Protein AF-A0A2M7R9I2-F1 (afdb_monomer_lite)

Radius of gyration: 13.75 Å; chains: 1; bounding box: 34×28×35 Å

Foldseek 3Di:
DLLVLVLQLQVVLCVVPVFGQADPPQFDFAQPCAFQFQANNGGGNPDRPPTSGNGRDADPDPPFGWGWHDHPRNKIWTWGWDDDDDDPDDIWIWIQMNVGIDRDPDD

InterPro domains:
  IPR013545 Type II secretion system protein GspG, C-terminal [PF08334] (2-72)
  IPR045584 Pilin-like [SSF54523] (2-78)

Structure (mmCIF, N/CA/C/O backbone):
data_AF-A0A2M7R9I2-F1
#
_entry.id   AF-A0A2M7R9I2-F1
#
loop_
_atom_site.group_PDB
_atom_site.id
_atom_site.type_symbol
_atom_site.label_atom_id
_atom_site.label_alt_id
_atom_site.label_comp_id
_atom_site.label_asym_id
_atom_site.label_entity_id
_atom_site.label_seq_id
_atom_site.pdbx_PDB_ins_code
_atom_site.Cartn_x
_atom_site.Cartn_y
_atom_site.Cartn_z
_atom_site.occupancy
_atom_site.B_iso_or_equiv
_atom_site.auth_seq_id
_atom_site.auth_comp_id
_atom_site.auth_asym_id
_atom_site.auth_atom_id
_atom_site.pdbx_PDB_model_num
ATOM 1 N N . SER A 1 1 ? 0.723 -3.694 15.629 1.00 79.25 1 SER A N 1
ATOM 2 C CA . SER A 1 1 ? -0.531 -3.719 14.862 1.00 79.25 1 SER A CA 1
ATOM 3 C C . SER A 1 1 ? -0.217 -4.140 13.444 1.00 79.25 1 SER A C 1
ATOM 5 O O . SER A 1 1 ? 0.917 -3.950 13.008 1.00 79.25 1 SER A O 1
ATOM 7 N N . ASP A 1 2 ? -1.209 -4.678 12.747 1.00 87.12 2 ASP A N 1
ATOM 8 C CA . ASP A 1 2 ? -1.103 -5.168 11.369 1.00 87.12 2 ASP A CA 1
ATOM 9 C C . ASP A 1 2 ? -0.575 -4.098 10.410 1.00 87.12 2 ASP A C 1
ATOM 11 O O . ASP A 1 2 ? 0.409 -4.320 9.711 1.00 87.12 2 ASP A O 1
ATOM 15 N N . MET A 1 3 ? -1.128 -2.882 10.481 1.00 89.56 3 MET A N 1
ATOM 16 C CA . MET A 1 3 ? -0.685 -1.760 9.646 1.00 89.56 3 MET A CA 1
ATOM 17 C C . MET A 1 3 ? 0.799 -1.427 9.839 1.00 89.56 3 MET A C 1
ATOM 19 O O . MET A 1 3 ? 1.500 -1.233 8.855 1.00 89.56 3 MET A O 1
ATOM 23 N N . LYS A 1 4 ? 1.314 -1.441 11.081 1.00 90.81 4 LYS A N 1
ATOM 24 C CA . LYS A 1 4 ? 2.746 -1.197 11.340 1.00 90.81 4 LYS A CA 1
ATOM 25 C C . LYS A 1 4 ? 3.635 -2.272 10.715 1.00 90.81 4 LYS A C 1
ATOM 27 O O . LYS A 1 4 ? 4.708 -1.947 10.227 1.00 90.81 4 LYS A O 1
ATOM 32 N N . GLN A 1 5 ? 3.203 -3.534 10.724 1.00 93.94 5 GLN A N 1
ATOM 33 C CA . GLN A 1 5 ? 3.970 -4.617 10.102 1.00 93.94 5 GLN A CA 1
ATOM 34 C C . GLN A 1 5 ? 4.006 -4.464 8.576 1.00 93.94 5 GLN A C 1
ATOM 36 O O . GLN A 1 5 ? 5.070 -4.619 7.980 1.00 93.94 5 GLN A O 1
ATOM 41 N N . VAL A 1 6 ? 2.879 -4.086 7.958 1.00 95.69 6 VAL A N 1
ATOM 42 C CA . VAL A 1 6 ? 2.828 -3.784 6.518 1.00 95.69 6 VAL A CA 1
ATOM 43 C C . VAL A 1 6 ? 3.709 -2.577 6.179 1.00 95.69 6 VAL A C 1
ATOM 45 O O . VAL A 1 6 ? 4.460 -2.650 5.212 1.00 95.69 6 VAL A O 1
ATOM 48 N N . GLN A 1 7 ? 3.696 -1.508 6.989 1.00 96.56 7 GLN A N 1
ATOM 49 C CA . GLN A 1 7 ? 4.603 -0.364 6.804 1.00 96.56 7 GLN A CA 1
ATOM 50 C C . GLN A 1 7 ? 6.068 -0.802 6.833 1.00 96.56 7 GLN A C 1
ATOM 52 O O . GLN A 1 7 ? 6.807 -0.501 5.907 1.00 96.56 7 GLN A O 1
ATOM 57 N N . THR A 1 8 ? 6.492 -1.566 7.847 1.00 97.31 8 THR A N 1
ATOM 58 C CA . THR A 1 8 ? 7.880 -2.048 7.923 1.00 97.31 8 THR A CA 1
ATOM 59 C C . THR A 1 8 ? 8.278 -2.842 6.680 1.00 97.31 8 THR A C 1
ATOM 61 O O . THR A 1 8 ? 9.362 -2.629 6.148 1.00 97.31 8 THR A O 1
ATOM 64 N N . ALA A 1 9 ? 7.407 -3.720 6.179 1.00 97.81 9 ALA A N 1
ATOM 65 C CA . ALA A 1 9 ? 7.690 -4.479 4.966 1.00 97.81 9 ALA A CA 1
ATOM 66 C C . ALA A 1 9 ? 7.761 -3.597 3.706 1.00 97.81 9 ALA A C 1
ATOM 68 O O . ALA A 1 9 ? 8.604 -3.835 2.843 1.00 97.81 9 ALA A O 1
ATOM 69 N N . LEU A 1 10 ? 6.915 -2.567 3.613 1.00 98.44 10 LEU A N 1
ATOM 70 C CA . LEU A 1 10 ? 6.965 -1.573 2.539 1.00 98.44 10 LEU A CA 1
ATOM 71 C C . LEU A 1 10 ? 8.261 -0.753 2.579 1.00 98.44 10 LEU A C 1
ATOM 73 O O . LEU A 1 10 ? 8.832 -0.503 1.522 1.00 98.44 10 LEU A O 1
ATOM 77 N N . GLU A 1 11 ? 8.762 -0.391 3.763 1.00 98.25 11 GLU A N 1
ATOM 78 C CA . GLU A 1 11 ? 10.045 0.318 3.889 1.00 98.25 11 GLU A CA 1
ATOM 79 C C . GLU A 1 11 ? 11.242 -0.573 3.523 1.00 98.25 11 GLU A C 1
ATOM 81 O O . GLU A 1 11 ? 12.200 -0.103 2.905 1.00 98.25 11 GLU A O 1
ATOM 86 N N . LEU A 1 12 ? 11.190 -1.874 3.839 1.00 98.19 12 LEU A N 1
ATOM 87 C CA . LEU A 1 12 ? 12.196 -2.835 3.371 1.00 98.19 12 LEU A CA 1
ATOM 88 C C . LEU A 1 12 ? 12.172 -2.966 1.841 1.00 98.19 12 LEU A C 1
ATOM 90 O O . LEU A 1 12 ? 13.223 -2.885 1.211 1.00 98.19 12 LEU A O 1
ATOM 94 N N . TYR A 1 13 ? 10.984 -3.085 1.237 1.00 98.38 13 TYR A N 1
ATOM 95 C CA . TYR A 1 13 ? 10.833 -3.082 -0.221 1.00 98.38 13 TYR A CA 1
ATOM 96 C C . TYR A 1 13 ? 11.398 -1.791 -0.833 1.00 98.38 13 TYR A C 1
ATOM 98 O O . TYR A 1 13 ? 12.176 -1.847 -1.783 1.00 98.38 13 TYR A O 1
ATOM 106 N N . TYR A 1 14 ? 11.059 -0.625 -0.275 1.00 98.50 14 TYR A N 1
ATOM 107 C CA . TYR A 1 14 ? 11.554 0.662 -0.768 1.00 98.50 14 TYR A CA 1
ATOM 108 C C . TYR A 1 14 ? 13.077 0.760 -0.681 1.00 98.50 14 TYR A C 1
ATOM 110 O O . TYR A 1 14 ? 13.707 1.266 -1.605 1.00 98.50 14 TYR A O 1
ATOM 118 N N . THR A 1 15 ? 13.676 0.251 0.396 1.00 98.25 15 THR A N 1
ATOM 119 C CA . THR A 1 15 ? 15.136 0.242 0.575 1.00 98.25 15 THR A CA 1
ATOM 120 C C . THR A 1 15 ? 15.844 -0.491 -0.567 1.00 98.25 15 THR A C 1
ATOM 122 O O . THR A 1 15 ? 16.870 -0.017 -1.051 1.00 98.25 15 THR A O 1
ATOM 125 N N . ASP A 1 16 ? 15.271 -1.596 -1.046 1.00 98.19 16 ASP A N 1
ATOM 126 C CA . ASP A 1 16 ? 15.862 -2.406 -2.115 1.00 98.19 16 ASP A CA 1
ATOM 127 C C . ASP A 1 16 ? 15.503 -1.909 -3.526 1.00 98.19 16 ASP A C 1
ATOM 129 O O . ASP A 1 16 ? 16.295 -2.046 -4.460 1.00 98.19 16 ASP A O 1
ATOM 133 N N . HIS A 1 17 ? 14.312 -1.333 -3.702 1.00 97.69 17 HIS A N 1
ATOM 134 C CA . HIS A 1 17 ? 13.761 -0.984 -5.017 1.00 97.69 17 HIS A CA 1
ATOM 135 C C . HIS A 1 17 ? 13.759 0.519 -5.322 1.00 97.69 17 HIS A C 1
ATOM 137 O O . HIS A 1 17 ? 13.430 0.916 -6.443 1.00 97.69 17 HIS A O 1
ATOM 143 N N . ASN A 1 18 ? 14.071 1.362 -4.334 1.00 97.88 18 ASN A N 1
ATOM 144 C CA . ASN A 1 18 ? 13.963 2.822 -4.387 1.00 97.88 18 ASN A CA 1
ATOM 145 C C . ASN A 1 18 ? 12.584 3.307 -4.895 1.00 97.88 18 ASN A C 1
ATOM 147 O O . ASN A 1 18 ? 12.471 4.326 -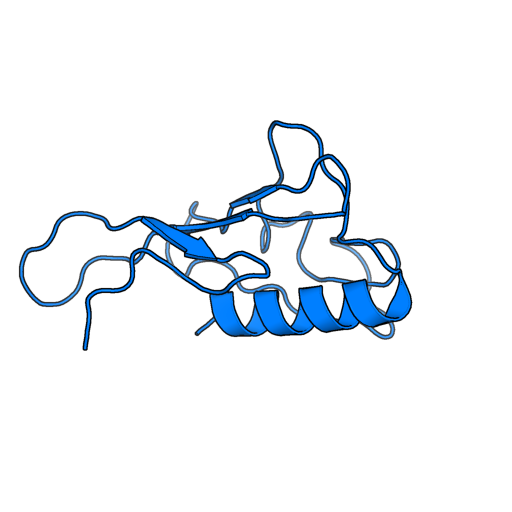5.580 1.00 97.88 18 ASN A O 1
ATOM 151 N N . SER A 1 19 ? 11.547 2.510 -4.622 1.00 98.38 19 SER A N 1
ATOM 152 C CA . SER A 1 19 ? 10.141 2.742 -4.953 1.00 98.38 19 SER A CA 1
ATOM 153 C C . SER A 1 19 ? 9.260 1.801 -4.133 1.00 98.38 19 SER A C 1
ATOM 155 O O . SER A 1 19 ? 9.707 0.729 -3.739 1.00 98.38 19 SER A O 1
ATOM 157 N N . TYR A 1 20 ? 8.008 2.177 -3.887 1.00 98.62 20 TYR A N 1
ATOM 158 C CA . TYR A 1 20 ? 6.974 1.292 -3.351 1.00 98.62 20 TYR A CA 1
ATOM 159 C C . TYR A 1 20 ? 6.277 0.505 -4.481 1.00 98.62 20 TYR A C 1
ATOM 161 O O . TYR A 1 20 ? 6.286 0.961 -5.631 1.00 98.62 20 TYR A O 1
ATOM 169 N N . PRO A 1 21 ? 5.638 -0.649 -4.192 1.00 98.19 21 PRO A N 1
ATOM 170 C CA . PRO A 1 21 ? 4.863 -1.393 -5.184 1.00 98.19 21 PRO A CA 1
ATOM 171 C C . PRO A 1 21 ? 3.792 -0.510 -5.828 1.00 98.19 21 PRO A C 1
ATOM 173 O O . PRO A 1 21 ? 2.972 0.081 -5.136 1.00 98.19 21 PRO A O 1
ATOM 176 N N . THR A 1 22 ? 3.775 -0.408 -7.153 1.00 98.19 22 THR A N 1
ATOM 177 C CA . THR A 1 22 ? 2.828 0.491 -7.819 1.00 98.19 22 THR A CA 1
ATOM 178 C C . THR A 1 22 ? 1.459 -0.154 -8.030 1.00 98.19 22 THR A C 1
ATOM 180 O O . THR A 1 22 ? 1.324 -1.363 -8.210 1.00 98.19 22 THR A O 1
ATOM 183 N N . THR A 1 23 ? 0.421 0.675 -8.020 1.00 97.69 23 THR A N 1
ATOM 184 C CA . THR A 1 23 ? -0.975 0.323 -8.285 1.00 97.69 23 THR A CA 1
ATOM 185 C C . THR A 1 23 ? -1.592 1.329 -9.252 1.00 97.69 23 THR A C 1
ATOM 187 O O . THR A 1 23 ? -1.052 2.408 -9.500 1.00 97.69 23 THR A O 1
ATOM 190 N N . THR A 1 24 ? -2.794 1.033 -9.746 1.00 96.62 24 THR A N 1
ATOM 191 C CA . THR A 1 24 ? -3.648 2.065 -10.352 1.00 96.62 24 THR A CA 1
ATOM 192 C C . THR A 1 24 ? -4.168 3.033 -9.281 1.00 96.62 24 THR A C 1
ATOM 194 O O . THR A 1 24 ? -4.010 2.796 -8.078 1.00 96.62 24 THR A O 1
ATOM 197 N N . SER A 1 25 ? -4.829 4.118 -9.698 1.00 93.19 25 SER A N 1
ATOM 198 C CA . SER A 1 25 ? -5.460 5.078 -8.777 1.00 93.19 25 SER A CA 1
ATOM 199 C C . SER A 1 25 ? -6.575 4.469 -7.921 1.00 93.19 25 SER A C 1
ATOM 201 O O . SER A 1 25 ? -6.910 5.022 -6.879 1.00 93.19 25 SER A O 1
ATOM 203 N N . SER A 1 26 ? -7.138 3.332 -8.336 1.00 94.69 26 SER A N 1
ATOM 204 C CA . SER A 1 26 ? -8.137 2.590 -7.562 1.00 94.69 26 SER A CA 1
ATOM 205 C C . SER A 1 26 ? -7.535 1.776 -6.413 1.00 94.69 26 SER A C 1
ATOM 207 O O . SER A 1 26 ? -8.290 1.297 -5.568 1.00 94.69 26 SER A O 1
ATOM 209 N N . GLY A 1 27 ? -6.208 1.607 -6.377 1.00 96.50 27 GLY A N 1
ATOM 210 C CA . GLY A 1 27 ? -5.510 0.799 -5.379 1.00 96.50 27 GLY A CA 1
ATOM 211 C C . GLY A 1 27 ? -5.881 -0.687 -5.417 1.00 96.50 27 GLY A C 1
ATOM 212 O O . GLY A 1 27 ? -6.617 -1.153 -6.289 1.00 96.50 27 GLY A O 1
ATOM 213 N N . ILE A 1 28 ? -5.399 -1.431 -4.427 1.00 96.38 28 ILE A N 1
ATOM 214 C CA . ILE A 1 28 ? -5.665 -2.862 -4.234 1.00 96.38 28 ILE A CA 1
ATOM 215 C C . ILE A 1 28 ? -6.069 -3.147 -2.790 1.00 96.38 28 ILE A C 1
ATOM 217 O O . ILE A 1 28 ? -5.708 -2.407 -1.873 1.00 96.38 28 ILE A O 1
ATOM 221 N N . ASP A 1 29 ? -6.819 -4.225 -2.607 1.00 95.38 29 ASP A N 1
ATOM 222 C CA . ASP A 1 29 ? -7.137 -4.759 -1.288 1.00 95.38 29 ASP A CA 1
ATOM 223 C C . ASP A 1 29 ? -6.040 -5.758 -0.925 1.00 95.38 29 ASP A C 1
ATOM 225 O O . ASP A 1 29 ? -5.814 -6.721 -1.655 1.00 95.38 29 ASP A O 1
ATOM 229 N N . VAL A 1 30 ? -5.322 -5.510 0.169 1.00 94.44 30 VAL A N 1
ATOM 230 C CA . VAL A 1 30 ? -4.202 -6.359 0.593 1.00 94.44 30 VAL A CA 1
ATOM 231 C C . VAL A 1 30 ? -4.621 -7.275 1.741 1.00 94.44 30 VAL A C 1
ATOM 233 O O . VAL A 1 30 ? -5.506 -6.940 2.533 1.00 94.44 30 VAL A O 1
ATOM 236 N N . GLY A 1 31 ? -4.027 -8.469 1.797 1.00 91.62 31 GLY A N 1
ATOM 237 C CA . GLY A 1 31 ? -4.520 -9.561 2.644 1.00 91.62 31 GLY A CA 1
ATOM 238 C C . GLY A 1 31 ? -5.759 -10.263 2.065 1.00 91.62 31 GLY A C 1
ATOM 239 O O . GLY A 1 31 ? -6.363 -11.109 2.731 1.00 91.62 31 GLY A O 1
ATOM 240 N N . ASP A 1 32 ? -6.156 -9.920 0.834 1.00 92.25 32 ASP A N 1
ATOM 241 C CA . ASP A 1 32 ? -7.131 -10.675 0.050 1.00 92.25 32 ASP A CA 1
ATOM 242 C C . ASP A 1 32 ? -6.498 -11.942 -0.553 1.00 92.25 32 ASP A C 1
ATOM 244 O O . ASP A 1 32 ? -5.326 -12.244 -0.338 1.00 92.25 32 ASP A O 1
ATOM 248 N N . ALA A 1 33 ? -7.286 -12.710 -1.307 1.00 91.44 33 ALA A N 1
ATOM 249 C CA . ALA A 1 33 ? -6.800 -13.941 -1.926 1.00 91.44 33 ALA A CA 1
ATOM 250 C C . ALA A 1 33 ? -5.729 -13.705 -3.009 1.00 91.44 33 ALA A C 1
ATOM 252 O O . ALA A 1 33 ? -5.042 -14.655 -3.373 1.00 91.44 33 ALA A O 1
ATOM 253 N N . ASN A 1 34 ? -5.589 -12.476 -3.521 1.00 93.25 34 ASN A N 1
ATOM 254 C CA . ASN A 1 34 ? -4.681 -12.114 -4.611 1.00 93.25 34 ASN A CA 1
ATOM 255 C C . ASN A 1 34 ? -3.385 -11.439 -4.116 1.00 93.25 34 ASN A C 1
ATOM 257 O O . ASN A 1 34 ? -2.396 -11.412 -4.848 1.00 93.25 34 ASN A O 1
ATOM 261 N N . HIS A 1 35 ? -3.367 -10.958 -2.872 1.00 95.00 35 HIS A N 1
ATOM 262 C CA . HIS A 1 35 ? -2.307 -10.141 -2.280 1.00 95.00 35 HIS A CA 1
ATOM 263 C C . HIS A 1 35 ? -1.993 -10.606 -0.849 1.00 95.00 35 HIS A C 1
ATOM 265 O O . HIS A 1 35 ? -2.006 -9.826 0.108 1.00 95.00 35 HIS A O 1
ATOM 271 N N . THR A 1 36 ? -1.730 -11.903 -0.693 1.00 94.38 36 THR A N 1
ATOM 272 C CA . THR A 1 36 ? -1.456 -12.549 0.597 1.00 94.38 36 THR A CA 1
ATOM 273 C C . THR A 1 36 ? -0.037 -12.31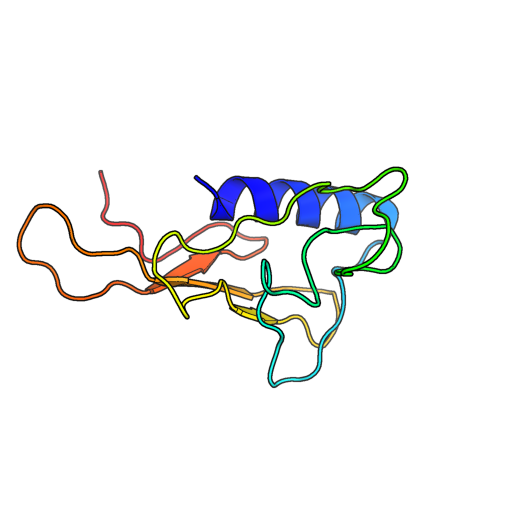8 1.108 1.00 94.38 36 THR A C 1
ATOM 275 O O . THR A 1 36 ? 0.243 -12.650 2.255 1.00 94.38 36 THR A O 1
ATOM 278 N N . CYS A 1 37 ? 0.881 -11.802 0.290 1.00 95.50 37 CYS A N 1
ATOM 279 C CA . CYS A 1 37 ? 2.263 -11.518 0.680 1.00 95.50 37 CYS A CA 1
ATOM 280 C C . CYS A 1 37 ? 2.874 -10.361 -0.116 1.00 95.50 37 CYS A C 1
ATOM 282 O O . CYS A 1 37 ? 2.349 -9.973 -1.159 1.00 95.50 37 CYS A O 1
ATOM 284 N N . LEU A 1 38 ? 4.001 -9.835 0.370 1.00 97.19 38 LEU A N 1
ATOM 285 C CA . LEU A 1 38 ? 4.824 -8.830 -0.306 1.00 97.19 38 LEU A CA 1
ATOM 286 C C . LEU A 1 38 ? 6.187 -9.430 -0.664 1.00 97.19 38 LEU A C 1
ATOM 288 O O . LEU A 1 38 ? 6.916 -9.906 0.208 1.00 97.19 38 LEU A O 1
ATOM 292 N N . THR A 1 39 ? 6.535 -9.381 -1.945 1.00 95.94 39 THR A N 1
ATOM 293 C CA . THR A 1 39 ? 7.784 -9.913 -2.518 1.00 95.94 39 THR A CA 1
ATOM 294 C C . THR A 1 39 ? 8.498 -8.832 -3.331 1.00 95.94 39 THR A C 1
ATOM 296 O O . THR A 1 39 ? 8.005 -7.711 -3.427 1.00 95.94 39 THR A O 1
ATOM 299 N N . THR A 1 40 ? 9.613 -9.170 -3.980 1.00 94.44 40 THR A N 1
ATOM 300 C CA . THR A 1 40 ? 10.299 -8.291 -4.948 1.00 94.44 40 THR A CA 1
ATOM 301 C C . THR A 1 40 ? 9.448 -7.930 -6.169 1.00 94.44 40 THR A C 1
ATOM 303 O O . THR A 1 40 ? 9.728 -6.939 -6.835 1.00 94.44 40 THR A O 1
ATOM 306 N N . ALA A 1 41 ? 8.385 -8.688 -6.459 1.00 93.44 41 ALA A N 1
ATOM 307 C CA . ALA A 1 41 ? 7.410 -8.362 -7.503 1.00 93.44 41 ALA A CA 1
ATOM 308 C C . ALA A 1 41 ? 6.245 -7.484 -6.997 1.00 93.44 41 ALA A C 1
ATOM 310 O O . ALA A 1 41 ? 5.299 -7.231 -7.740 1.00 93.44 41 ALA A O 1
ATOM 311 N N . GLY A 1 42 ? 6.281 -7.047 -5.736 1.00 95.75 42 GLY A N 1
ATOM 312 C CA . GLY A 1 42 ? 5.167 -6.378 -5.069 1.00 95.75 42 GLY A CA 1
ATOM 313 C C . GLY A 1 42 ? 4.216 -7.364 -4.385 1.00 95.75 42 GLY A C 1
ATOM 314 O O . GLY A 1 42 ? 4.611 -8.472 -3.998 1.00 95.75 42 GLY A O 1
ATOM 315 N N . PHE A 1 43 ? 2.971 -6.927 -4.176 1.00 96.69 43 PHE A N 1
ATOM 316 C CA . PHE A 1 43 ? 1.928 -7.739 -3.549 1.00 96.69 43 PHE A CA 1
ATOM 317 C C . PHE A 1 43 ? 1.493 -8.891 -4.468 1.00 96.69 43 PHE A C 1
ATOM 319 O O . PHE A 1 43 ? 1.220 -8.669 -5.645 1.00 96.69 43 PHE A O 1
ATOM 326 N N . ASN A 1 44 ? 1.429 -10.117 -3.941 1.00 93.31 44 ASN A N 1
ATOM 327 C CA . ASN A 1 44 ? 1.142 -11.329 -4.720 1.00 93.31 44 ASN A CA 1
ATOM 328 C C . ASN A 1 44 ? 0.418 -12.399 -3.869 1.00 93.31 44 ASN A C 1
ATOM 330 O O . ASN A 1 44 ? 0.368 -12.296 -2.643 1.00 93.31 44 ASN A O 1
ATOM 334 N N . SER A 1 45 ? -0.136 -13.428 -4.516 1.00 86.00 45 SER A N 1
ATOM 335 C CA . SER A 1 45 ? -0.957 -14.505 -3.929 1.00 86.00 45 SER A CA 1
ATOM 336 C C . SER A 1 45 ? -0.329 -15.889 -3.944 1.00 86.00 45 SER A C 1
ATOM 338 O O . SER A 1 45 ? -0.849 -16.813 -3.323 1.00 86.00 45 SER A O 1
ATOM 340 N N . SER A 1 46 ? 0.758 -16.074 -4.687 1.00 67.38 46 SER A N 1
ATOM 341 C CA . SER A 1 46 ? 1.223 -17.413 -5.041 1.00 67.38 46 SER A CA 1
ATOM 342 C C . SER A 1 46 ? 2.701 -17.543 -4.769 1.00 67.38 46 SER A C 1
ATOM 344 O O . SER A 1 46 ? 3.486 -16.893 -5.449 1.00 67.38 46 SER A O 1
ATOM 346 N N . THR A 1 47 ? 3.051 -18.412 -3.810 1.00 65.94 47 THR A N 1
ATOM 347 C CA . THR A 1 47 ? 4.419 -18.724 -3.366 1.00 65.94 47 THR A CA 1
ATOM 348 C C . THR A 1 47 ? 5.208 -17.464 -3.044 1.00 65.94 47 THR A C 1
ATOM 350 O O . THR A 1 47 ? 5.607 -16.722 -3.927 1.00 65.94 47 THR A O 1
ATOM 353 N N . CYS A 1 48 ? 5.451 -17.207 -1.769 1.00 82.38 48 CYS A N 1
ATOM 354 C CA . CYS A 1 48 ? 6.163 -16.013 -1.336 1.00 82.38 48 CYS A CA 1
ATOM 355 C C . CYS A 1 48 ? 7.612 -16.404 -1.009 1.00 82.38 48 CYS A C 1
ATOM 357 O O . CYS A 1 48 ? 7.935 -16.498 0.175 1.00 82.38 48 CYS A O 1
ATOM 359 N N . PRO A 1 49 ? 8.477 -16.756 -1.989 1.00 83.44 49 PRO A N 1
ATOM 360 C CA . PRO A 1 49 ? 9.865 -17.061 -1.698 1.00 83.44 49 PRO A CA 1
ATOM 361 C C . PRO A 1 49 ? 10.567 -15.768 -1.295 1.00 83.44 49 PRO A C 1
ATOM 363 O O . PRO A 1 49 ? 10.409 -14.742 -1.954 1.00 83.44 49 PRO A O 1
ATOM 366 N N . SER A 1 50 ? 11.332 -15.829 -0.207 1.00 89.19 50 SER A N 1
ATOM 367 C CA . SER A 1 50 ? 12.100 -14.695 0.324 1.00 89.19 50 SER A CA 1
ATOM 368 C C . SER A 1 50 ? 11.298 -13.379 0.386 1.00 89.19 50 SER A C 1
ATOM 370 O O . SER A 1 50 ? 11.707 -12.383 -0.211 1.00 89.19 50 SER A O 1
ATOM 372 N N . PRO A 1 51 ? 10.126 -13.360 1.045 1.00 95.25 51 PRO A N 1
ATOM 373 C CA . PRO A 1 51 ? 9.234 -12.214 0.996 1.00 95.25 51 PRO A CA 1
ATOM 374 C C . PRO A 1 51 ? 9.677 -11.126 1.982 1.00 95.25 51 PRO A C 1
ATOM 376 O O . PRO A 1 51 ? 10.142 -11.431 3.080 1.00 95.25 51 PRO A O 1
ATOM 379 N N . TYR A 1 52 ? 9.419 -9.862 1.643 1.00 97.12 52 TYR A N 1
ATOM 380 C CA . TYR A 1 52 ? 9.446 -8.763 2.618 1.00 97.12 52 TYR A CA 1
ATOM 381 C C . TYR A 1 52 ? 8.350 -8.939 3.674 1.00 97.12 52 TYR A C 1
ATOM 383 O O . TYR A 1 52 ? 8.524 -8.568 4.832 1.00 97.12 52 TYR A O 1
ATOM 391 N N . MET A 1 53 ? 7.225 -9.546 3.280 1.00 95.69 53 MET A N 1
ATOM 392 C CA . MET A 1 53 ? 6.157 -9.965 4.184 1.00 95.69 53 MET A CA 1
ATOM 393 C C . MET A 1 53 ? 5.540 -11.274 3.705 1.00 95.69 53 MET A C 1
ATOM 395 O O . MET A 1 53 ? 4.838 -11.294 2.699 1.00 95.69 53 MET A O 1
ATOM 399 N N . GLY A 1 54 ? 5.791 -12.375 4.416 1.00 94.00 54 GLY A N 1
ATOM 400 C CA . GLY A 1 54 ? 5.295 -13.703 4.023 1.00 94.00 54 GLY A CA 1
ATOM 401 C C . GLY A 1 54 ? 3.793 -13.906 4.217 1.00 94.00 54 GLY A C 1
ATOM 402 O O . GLY A 1 54 ? 3.219 -14.791 3.590 1.00 94.00 54 GLY A O 1
ATOM 403 N N . LEU A 1 55 ? 3.167 -13.077 5.052 1.00 92.94 55 LEU A N 1
ATOM 404 C CA . LEU A 1 55 ? 1.726 -13.039 5.257 1.00 92.94 55 LEU A CA 1
ATOM 405 C C . LEU A 1 55 ? 1.291 -11.589 5.454 1.00 92.94 55 LEU A C 1
ATOM 407 O O . LEU A 1 55 ? 1.600 -10.987 6.480 1.00 92.94 55 LEU A O 1
ATOM 411 N N . VAL A 1 56 ? 0.578 -11.034 4.481 1.00 94.00 56 VAL A N 1
ATOM 412 C CA . VAL A 1 56 ? -0.088 -9.743 4.626 1.00 94.00 56 VAL A CA 1
ATOM 413 C C . VAL A 1 56 ? -1.327 -9.949 5.498 1.00 94.00 56 VAL A C 1
ATOM 415 O O . VAL A 1 56 ? -2.141 -10.823 5.185 1.00 94.00 56 VAL A O 1
ATOM 418 N N . PRO A 1 57 ? -1.490 -9.184 6.591 1.00 90.38 57 PRO A N 1
ATOM 419 C CA . PRO A 1 57 ? -2.608 -9.365 7.491 1.00 90.38 57 PRO A CA 1
ATOM 420 C C . PRO A 1 57 ? -3.904 -9.017 6.774 1.00 90.38 57 PRO A C 1
ATOM 422 O O . PRO A 1 57 ? -3.995 -8.030 6.042 1.00 90.38 57 PRO A O 1
ATOM 425 N N . LYS A 1 58 ? -4.919 -9.827 7.033 1.00 85.44 58 LYS A N 1
ATOM 426 C CA . LYS A 1 58 ? -6.294 -9.527 6.670 1.00 85.44 58 LYS A CA 1
ATOM 427 C C . LYS A 1 58 ? -6.963 -8.839 7.856 1.00 85.44 58 LYS A C 1
ATOM 429 O O . LYS A 1 58 ? -6.712 -9.229 8.994 1.00 85.44 58 LYS A O 1
ATOM 434 N N . ASP A 1 59 ? -7.832 -7.867 7.590 1.00 76.94 59 ASP A N 1
ATOM 435 C CA . ASP A 1 59 ? -8.697 -7.312 8.633 1.00 76.94 59 ASP A CA 1
ATOM 436 C C . ASP A 1 59 ? -9.483 -8.462 9.303 1.00 76.94 59 ASP A C 1
ATOM 438 O O . ASP A 1 59 ? -10.015 -9.333 8.601 1.00 76.94 59 ASP A O 1
ATOM 442 N N . PRO A 1 60 ? -9.551 -8.521 10.646 1.00 72.69 60 PRO A N 1
ATOM 443 C CA . PRO A 1 60 ? -10.263 -9.591 11.344 1.00 72.69 60 PRO A CA 1
ATOM 444 C C . PRO A 1 60 ? -11.760 -9.639 10.996 1.00 72.69 60 PRO A C 1
ATOM 446 O O . PRO A 1 60 ? -12.404 -10.674 11.184 1.00 72.69 60 PRO A O 1
ATOM 449 N N . THR A 1 61 ? -12.320 -8.552 10.468 1.00 79.81 61 THR A N 1
ATOM 450 C CA . THR A 1 61 ? -13.715 -8.465 10.042 1.00 79.81 61 THR A CA 1
ATOM 451 C C . THR A 1 61 ? -13.898 -9.094 8.665 1.00 79.81 61 THR A C 1
ATOM 453 O O . THR A 1 61 ? -13.287 -8.650 7.687 1.00 79.81 61 THR A O 1
ATOM 456 N N . PRO A 1 62 ? -14.782 -10.097 8.518 1.00 80.38 62 PRO A N 1
ATOM 457 C CA . PRO A 1 62 ? -15.061 -10.693 7.219 1.00 80.38 62 PRO A CA 1
ATOM 458 C C . PRO A 1 62 ? -15.475 -9.643 6.178 1.00 80.38 62 PRO A C 1
ATOM 460 O O . PRO A 1 62 ? -16.401 -8.867 6.395 1.00 80.38 62 PRO A O 1
ATOM 463 N N . GLY A 1 63 ? -14.790 -9.641 5.033 1.00 78.31 63 GLY A N 1
ATOM 464 C CA . GLY A 1 63 ? -15.071 -8.725 3.925 1.00 78.31 63 GLY A CA 1
ATOM 465 C C . GLY A 1 63 ? -14.437 -7.338 4.054 1.00 78.31 63 GLY A C 1
ATOM 466 O O . GLY A 1 63 ? -14.615 -6.528 3.147 1.00 78.31 63 GLY A O 1
ATOM 467 N N . LYS A 1 64 ? -13.683 -7.063 5.126 1.00 84.00 64 LYS A N 1
ATOM 468 C CA . LYS A 1 64 ? -12.831 -5.874 5.217 1.00 84.00 64 LYS A CA 1
ATOM 469 C C . LYS A 1 64 ? -11.390 -6.224 4.870 1.00 84.00 64 LYS A C 1
ATOM 471 O O . LYS A 1 64 ? -10.919 -7.334 5.114 1.00 84.00 64 LYS A O 1
ATOM 476 N N . TYR A 1 65 ? -10.713 -5.255 4.273 1.00 87.25 65 TYR A N 1
ATOM 477 C CA . TYR A 1 65 ? -9.323 -5.348 3.860 1.00 87.25 65 TYR A CA 1
ATOM 478 C C . TYR A 1 65 ? -8.644 -4.009 4.086 1.00 87.25 65 TYR A C 1
ATOM 480 O O . TYR A 1 65 ? -9.297 -2.960 4.096 1.00 87.25 65 TYR A O 1
ATOM 488 N N . TYR A 1 66 ? -7.322 -4.048 4.215 1.00 91.50 66 TYR A N 1
ATOM 489 C CA . TYR A 1 66 ? -6.539 -2.833 4.101 1.00 91.50 66 TYR A CA 1
ATOM 490 C C . TYR A 1 66 ? -6.474 -2.422 2.631 1.00 91.50 66 TYR A C 1
ATOM 492 O O . TYR A 1 66 ? -6.182 -3.247 1.764 1.00 91.50 66 TYR A O 1
ATOM 500 N N . LYS A 1 67 ? -6.728 -1.145 2.342 1.00 94.75 67 LYS A N 1
ATOM 501 C CA . LYS A 1 67 ? -6.628 -0.599 0.989 1.00 94.75 67 LYS A CA 1
ATOM 502 C C . LYS A 1 67 ? -5.271 0.050 0.797 1.00 94.75 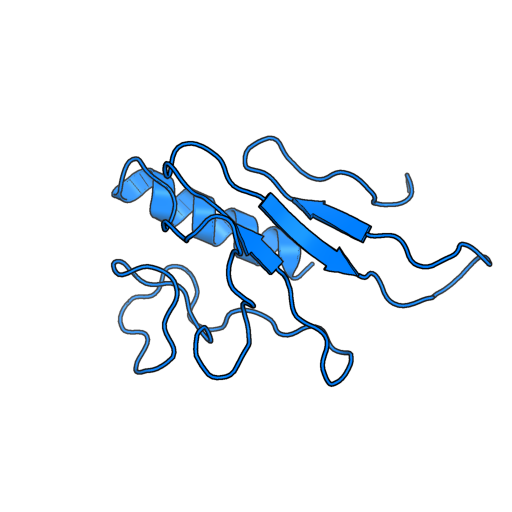67 LYS A C 1
ATOM 504 O O . LYS A 1 67 ? -4.970 1.037 1.468 1.00 94.75 67 LYS A O 1
ATOM 509 N N . TYR A 1 68 ? -4.485 -0.481 -0.130 1.00 97.44 68 TYR A N 1
ATOM 510 C CA . TYR A 1 68 ? -3.173 0.038 -0.495 1.00 97.44 68 TYR A CA 1
ATOM 511 C C . TYR A 1 68 ? -3.224 0.782 -1.833 1.00 97.44 68 TYR A C 1
ATOM 513 O O . TYR A 1 68 ? -3.810 0.286 -2.796 1.00 97.44 68 TYR A O 1
ATOM 521 N N . THR A 1 69 ? -2.593 1.955 -1.912 1.00 98.31 69 THR A N 1
ATOM 522 C CA . THR A 1 69 ? -2.434 2.713 -3.164 1.00 98.31 69 THR A CA 1
ATOM 523 C C . THR A 1 69 ? -1.054 3.357 -3.240 1.00 98.31 69 THR A C 1
ATOM 525 O O . THR A 1 69 ? -0.655 4.063 -2.313 1.00 98.31 69 THR A O 1
ATOM 528 N N . SER A 1 70 ? -0.369 3.191 -4.373 1.00 98.44 70 SER A N 1
ATOM 529 C CA . SER A 1 70 ? 0.822 3.961 -4.750 1.00 98.44 70 SER A CA 1
ATOM 530 C C . SER A 1 70 ? 0.897 4.077 -6.271 1.00 98.44 70 SER A C 1
ATOM 532 O O . SER A 1 70 ? 1.187 3.112 -6.962 1.00 98.44 70 SER A O 1
ATOM 534 N N . THR A 1 71 ? 0.612 5.247 -6.838 1.00 98.00 71 THR A N 1
ATOM 535 C CA . THR A 1 71 ? 0.546 5.396 -8.305 1.00 98.00 71 THR A CA 1
ATOM 536 C C . THR A 1 71 ? 1.910 5.612 -8.954 1.00 98.00 71 THR A C 1
ATOM 538 O O . THR A 1 71 ? 2.135 5.163 -10.073 1.00 98.00 71 THR A O 1
ATOM 541 N N . ALA A 1 72 ? 2.817 6.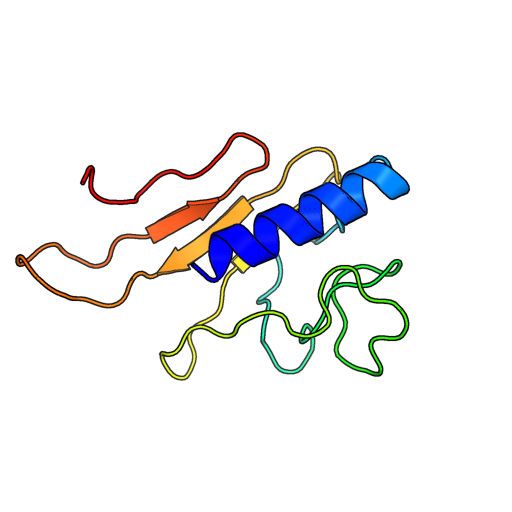298 -8.256 1.00 97.56 72 ALA A N 1
ATOM 542 C CA . ALA A 1 72 ? 4.143 6.659 -8.759 1.00 97.56 72 ALA A CA 1
ATOM 543 C C . ALA A 1 72 ? 5.293 5.948 -8.024 1.00 97.56 72 ALA A C 1
ATOM 545 O O . ALA A 1 72 ? 6.451 6.157 -8.370 1.00 97.56 72 ALA A O 1
ATOM 546 N N . GLY A 1 73 ? 5.000 5.154 -6.988 1.00 97.69 73 GLY A N 1
ATOM 547 C CA . GLY A 1 73 ? 6.016 4.465 -6.188 1.00 97.69 73 GLY A CA 1
ATOM 548 C C . GLY A 1 73 ? 6.803 5.373 -5.235 1.00 97.69 73 GLY A C 1
ATOM 549 O O . GLY A 1 73 ? 7.641 4.876 -4.496 1.00 97.69 73 GLY A O 1
ATOM 550 N N . THR A 1 74 ? 6.556 6.686 -5.211 1.00 97.81 74 THR A N 1
ATOM 551 C CA . THR A 1 74 ? 7.273 7.639 -4.339 1.00 97.81 74 THR A CA 1
ATOM 552 C C . THR A 1 74 ? 6.620 7.844 -2.973 1.00 97.81 74 THR A C 1
ATOM 554 O O . THR A 1 74 ? 7.273 8.306 -2.047 1.00 97.81 74 THR A O 1
ATOM 557 N N . ALA A 1 75 ? 5.333 7.527 -2.856 1.00 97.69 75 ALA A N 1
ATOM 558 C CA . ALA A 1 75 ? 4.547 7.609 -1.630 1.00 97.69 75 ALA A CA 1
ATOM 559 C C . ALA A 1 75 ? 3.462 6.533 -1.659 1.00 97.69 75 ALA A C 1
ATOM 561 O O . ALA A 1 75 ? 3.103 6.046 -2.742 1.00 97.69 75 ALA A O 1
ATOM 562 N N . TYR A 1 76 ? 2.907 6.183 -0.503 1.00 98.19 76 TYR A N 1
ATOM 563 C CA . TYR A 1 76 ? 1.772 5.267 -0.440 1.00 98.19 76 TYR A CA 1
ATOM 564 C C . TYR A 1 76 ? 0.722 5.701 0.572 1.00 98.19 76 TYR A C 1
ATOM 566 O O . TYR A 1 76 ? 0.973 6.444 1.516 1.00 98.19 76 TYR A O 1
ATOM 574 N N . THR A 1 77 ? -0.477 5.162 0.388 1.00 97.19 77 THR A N 1
ATOM 575 C CA . THR A 1 77 ? -1.502 5.138 1.429 1.00 97.19 77 THR A CA 1
ATOM 576 C C . THR A 1 77 ? -1.888 3.696 1.698 1.00 97.19 77 THR A C 1
ATOM 578 O O . THR A 1 77 ? -2.085 2.911 0.771 1.00 97.19 77 THR A O 1
ATOM 581 N N . LEU A 1 78 ? -1.978 3.344 2.974 1.00 95.31 78 LEU A N 1
ATOM 582 C CA . LEU A 1 78 ? -2.545 2.095 3.457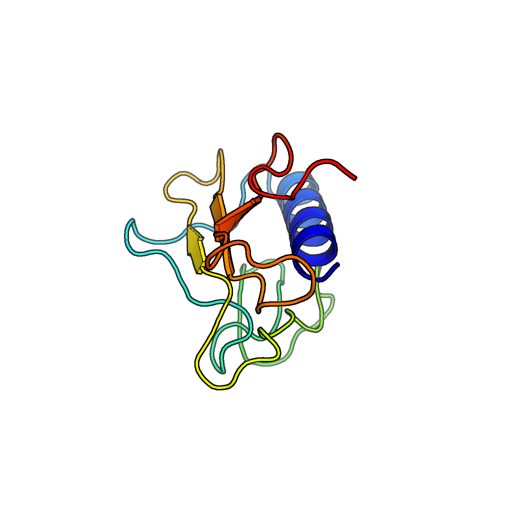 1.00 95.31 78 LEU A CA 1
ATOM 583 C C . LEU A 1 78 ? -3.648 2.460 4.444 1.00 95.31 78 LEU A C 1
ATOM 585 O O . LEU A 1 78 ? -3.368 2.983 5.521 1.00 95.31 78 LEU A O 1
ATOM 589 N N . THR A 1 79 ? -4.898 2.215 4.074 1.00 92.06 79 THR A N 1
ATOM 590 C CA . THR A 1 79 ? -6.048 2.550 4.919 1.00 92.06 79 THR A CA 1
ATOM 591 C C . THR A 1 79 ? -6.706 1.299 5.467 1.00 92.06 79 THR A C 1
ATOM 593 O O . THR A 1 79 ? -6.787 0.283 4.783 1.00 92.06 79 THR A O 1
ATOM 596 N N . GLY A 1 80 ? -7.159 1.365 6.712 1.00 86.75 80 GLY A N 1
ATOM 597 C CA . GLY A 1 80 ? -7.916 0.306 7.371 1.00 86.75 80 GLY A CA 1
ATOM 598 C C . GLY A 1 80 ? -9.014 0.893 8.240 1.00 86.75 80 GLY A C 1
ATOM 599 O O . GLY A 1 80 ? -8.950 2.060 8.629 1.00 86.75 80 GLY A O 1
ATOM 600 N N . SER A 1 81 ? -10.020 0.084 8.552 1.00 78.12 81 SER A N 1
ATOM 601 C CA . SER A 1 81 ? -11.006 0.433 9.574 1.00 78.12 81 SER A CA 1
ATOM 602 C C . SER A 1 81 ? -10.547 -0.148 10.903 1.00 78.12 81 SER A C 1
ATOM 604 O O . SER A 1 81 ? -10.195 -1.320 10.967 1.00 78.12 81 SER A O 1
ATOM 606 N N . LEU A 1 82 ? -10.557 0.640 11.976 1.00 68.31 82 LEU A N 1
ATOM 607 C CA . LEU A 1 82 ? -10.541 0.042 13.308 1.00 68.31 82 LEU A CA 1
ATOM 608 C C . LEU A 1 82 ? -11.973 -0.349 13.668 1.00 68.31 82 LEU A C 1
ATOM 610 O O . LEU A 1 82 ? -12.869 0.499 13.689 1.00 68.31 82 LEU A O 1
ATOM 614 N N . GLU A 1 83 ? -12.185 -1.640 13.924 1.00 59.59 83 GLU A N 1
ATOM 615 C CA . GLU A 1 83 ? -13.434 -2.114 14.508 1.00 59.59 83 GLU A CA 1
ATOM 616 C C . GLU A 1 83 ? -13.643 -1.499 15.894 1.00 59.59 83 GLU A C 1
ATOM 618 O O . GLU A 1 83 ? -12.710 -1.198 16.640 1.00 59.59 83 GLU A O 1
ATOM 623 N N . VAL A 1 84 ? -14.912 -1.305 16.218 1.00 59.50 84 VAL A N 1
ATOM 624 C CA . VAL A 1 84 ? -15.403 -0.622 17.412 1.00 59.50 84 VAL A CA 1
ATOM 625 C C . VAL A 1 84 ? -14.889 -1.285 18.705 1.00 59.50 84 VAL A C 1
ATOM 627 O O . VAL A 1 84 ? -15.082 -2.481 18.904 1.00 59.50 84 VAL A O 1
ATOM 630 N N . GLY A 1 85 ? -14.336 -0.493 19.636 1.00 45.56 85 GLY A N 1
ATOM 631 C CA . GLY A 1 85 ? -14.157 -0.861 21.055 1.00 45.56 85 GLY A CA 1
ATOM 632 C C . GLY A 1 85 ? -13.012 -0.089 21.731 1.00 45.56 85 GLY A C 1
ATOM 633 O O . GLY A 1 85 ? -11.896 -0.117 21.240 1.00 45.56 85 GLY A O 1
ATOM 634 N N . ALA A 1 86 ? -13.153 0.651 22.834 1.00 43.03 86 ALA A N 1
ATOM 635 C CA . ALA A 1 86 ? -14.241 0.921 23.770 1.00 43.03 86 ALA A CA 1
ATOM 636 C C . ALA A 1 86 ? -14.311 2.448 24.004 1.00 43.03 86 ALA A C 1
ATOM 638 O O . ALA A 1 86 ? -13.276 3.075 24.203 1.00 43.03 86 ALA A O 1
ATOM 639 N N . GLY A 1 87 ? -15.502 3.063 23.963 1.00 54.78 87 GLY A N 1
ATOM 640 C CA . GLY A 1 87 ? -15.642 4.509 24.230 1.00 54.78 87 GLY A CA 1
ATOM 641 C C . GLY A 1 87 ? -16.698 5.271 23.423 1.00 54.78 87 GLY A C 1
ATOM 642 O O . GLY A 1 87 ? -16.863 6.463 23.644 1.00 54.78 87 GLY A O 1
ATOM 643 N N . GLY A 1 88 ? -17.431 4.620 22.511 1.00 50.69 88 GLY A N 1
ATOM 644 C CA . GLY A 1 88 ? -18.553 5.258 21.801 1.00 50.69 88 GLY A CA 1
ATOM 645 C C . GLY A 1 88 ? -18.165 6.159 20.621 1.00 50.69 88 GLY A C 1
ATOM 646 O O . GLY A 1 88 ? -18.990 6.943 20.160 1.00 50.69 88 GLY A O 1
ATOM 647 N N . PHE A 1 89 ? -16.939 6.047 20.110 1.00 52.12 89 PHE A N 1
ATOM 648 C CA . PHE A 1 89 ? -16.525 6.737 18.888 1.00 52.12 89 PHE A CA 1
ATOM 649 C C . PHE A 1 89 ? -16.954 5.941 17.644 1.00 52.12 89 PHE A C 1
ATOM 651 O O . PHE A 1 89 ? -16.936 4.709 17.655 1.00 52.12 89 PHE A O 1
ATOM 658 N N . GLY A 1 90 ? -17.375 6.649 16.589 1.00 58.66 90 GLY A N 1
ATOM 659 C CA . GLY A 1 90 ? -17.746 6.049 15.301 1.00 58.66 90 GLY A CA 1
ATOM 660 C C . GLY A 1 90 ? -16.567 5.343 14.612 1.00 58.66 90 GLY A C 1
ATOM 661 O O . GLY A 1 90 ? -15.437 5.447 15.089 1.00 58.66 90 GLY A O 1
ATOM 662 N N . PRO A 1 91 ? -16.802 4.627 13.496 1.00 61.12 91 PRO A N 1
ATOM 663 C CA . PRO A 1 91 ? -15.733 3.958 12.758 1.00 61.12 91 PRO A CA 1
ATOM 664 C C . PRO A 1 91 ? -14.645 4.966 12.374 1.00 61.12 91 PRO A C 1
ATOM 666 O O . PRO A 1 91 ? -14.920 5.957 11.694 1.00 61.12 91 PRO A O 1
ATOM 669 N N . LEU A 1 92 ? -13.418 4.719 12.834 1.00 71.69 92 LEU A N 1
ATOM 670 C CA . LEU A 1 92 ? -12.255 5.529 12.496 1.00 71.69 92 LEU A CA 1
ATOM 671 C C . LEU A 1 92 ? -11.454 4.820 11.409 1.00 71.69 92 LEU A C 1
ATOM 673 O O . LEU A 1 92 ? -11.005 3.683 11.582 1.00 71.69 92 LEU A O 1
ATOM 677 N N . THR A 1 93 ? -11.271 5.519 10.294 1.00 79.62 93 THR A N 1
ATOM 678 C CA . THR A 1 93 ? -10.292 5.135 9.283 1.00 79.62 93 THR A CA 1
ATOM 679 C C . THR A 1 93 ? -8.909 5.500 9.796 1.00 79.62 93 THR A C 1
ATOM 681 O O . THR A 1 93 ? -8.639 6.663 10.099 1.00 79.62 93 THR A O 1
ATOM 684 N N . VAL A 1 94 ? -8.027 4.510 9.868 1.00 86.25 94 VAL A N 1
ATOM 685 C CA . VAL A 1 94 ? -6.598 4.731 10.091 1.00 86.25 94 VAL A CA 1
ATOM 686 C C . VAL A 1 94 ? -5.917 4.769 8.738 1.00 86.25 94 VAL A C 1
ATOM 688 O O . VAL A 1 94 ? -6.175 3.916 7.888 1.00 86.25 94 VAL A O 1
ATOM 691 N N . THR A 1 95 ? -5.025 5.736 8.561 1.00 91.12 95 THR A N 1
ATOM 692 C CA . THR A 1 95 ? -4.213 5.884 7.353 1.00 91.12 95 THR A CA 1
ATOM 693 C C . THR A 1 95 ? -2.747 5.803 7.736 1.00 91.12 95 THR A C 1
ATOM 695 O O . THR A 1 95 ? -2.251 6.645 8.486 1.00 91.12 95 THR A O 1
ATOM 698 N N . ALA A 1 96 ? -2.055 4.801 7.206 1.00 93.38 96 ALA A N 1
ATOM 699 C CA . ALA A 1 96 ? -0.606 4.683 7.215 1.00 93.38 96 ALA A CA 1
ATOM 700 C C . ALA A 1 96 ? -0.017 5.199 5.897 1.00 93.38 96 ALA A C 1
ATOM 702 O O . ALA A 1 96 ? -0.574 4.975 4.822 1.00 93.38 96 ALA A O 1
ATOM 703 N N . THR A 1 97 ? 1.120 5.869 6.009 1.00 96.38 97 THR A N 1
ATOM 704 C CA . THR A 1 97 ? 1.940 6.419 4.921 1.00 96.38 97 THR A CA 1
ATOM 705 C C . THR A 1 97 ? 3.409 6.182 5.255 1.00 96.38 97 THR A C 1
ATOM 707 O O . THR A 1 97 ? 3.732 5.816 6.391 1.00 96.38 97 THR A O 1
ATOM 710 N N . GLU A 1 98 ? 4.311 6.464 4.323 1.00 95.81 98 GLU A N 1
ATOM 711 C CA . GLU A 1 98 ? 5.757 6.496 4.586 1.00 95.81 98 GLU A CA 1
ATOM 712 C C . GLU A 1 98 ? 6.137 7.479 5.708 1.00 95.81 98 GLU A C 1
ATOM 714 O O . GLU A 1 98 ? 7.109 7.282 6.432 1.00 95.81 98 GLU A O 1
ATOM 719 N N . SER A 1 99 ? 5.315 8.512 5.914 1.00 94.62 99 SER A N 1
ATOM 720 C CA . SER A 1 99 ? 5.519 9.559 6.919 1.00 94.62 99 SER A CA 1
ATOM 721 C C . SER A 1 99 ? 4.928 9.224 8.300 1.00 94.62 99 SER A C 1
ATOM 723 O O . SER A 1 99 ? 5.024 10.025 9.232 1.00 94.62 99 SER A O 1
ATOM 725 N N . GLY A 1 100 ? 4.298 8.055 8.462 1.00 89.94 100 GLY A N 1
ATOM 726 C CA . GLY A 1 100 ? 3.680 7.614 9.715 1.00 89.94 100 GLY A CA 1
ATOM 727 C C . GLY A 1 100 ? 2.180 7.341 9.599 1.00 89.94 100 GLY A C 1
ATOM 728 O O . GLY A 1 100 ? 1.652 7.118 8.511 1.00 89.94 100 GLY A O 1
ATOM 729 N N . MET A 1 101 ? 1.491 7.307 10.744 1.00 88.12 101 MET A N 1
ATOM 730 C CA . MET A 1 101 ? 0.067 6.964 10.831 1.00 88.12 101 MET A CA 1
ATOM 731 C C . MET A 1 101 ? -0.773 8.092 11.418 1.00 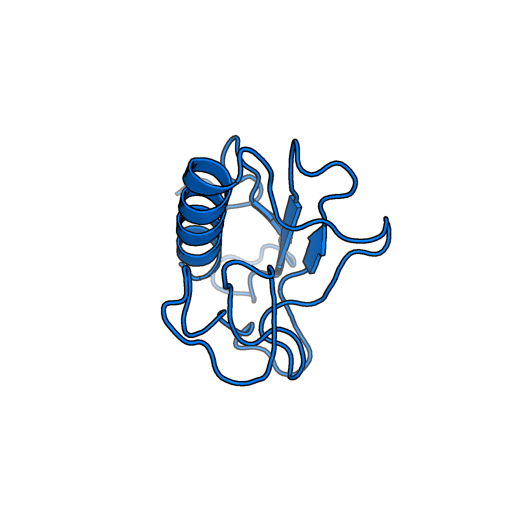88.12 101 MET A C 1
ATOM 733 O O . MET A 1 101 ? -0.391 8.720 12.403 1.00 88.12 101 MET A O 1
ATOM 737 N N . THR A 1 102 ? -1.962 8.279 10.852 1.00 83.75 102 THR A N 1
ATOM 738 C CA . THR A 1 102 ? -2.993 9.209 11.329 1.00 83.75 102 THR A CA 1
ATOM 739 C C . THR A 1 102 ? -4.317 8.470 11.543 1.00 83.75 102 THR A C 1
ATOM 741 O O . THR A 1 102 ? -4.536 7.400 10.975 1.00 83.75 102 THR A O 1
ATOM 744 N N . GLY A 1 103 ? -5.195 9.014 12.392 1.00 68.94 103 GLY A N 1
ATOM 745 C CA . GLY A 1 103 ? -6.511 8.420 12.679 1.00 68.94 103 GLY A CA 1
ATOM 746 C C . GLY A 1 103 ? -6.545 7.413 13.836 1.00 68.94 103 GLY A C 1
ATOM 747 O O . GLY A 1 103 ? -7.591 6.827 14.098 1.00 68.94 103 GLY A O 1
ATOM 748 N N . GLN A 1 104 ? -5.440 7.229 14.567 1.00 57.03 104 GLN A N 1
ATOM 749 C CA . GLN A 1 104 ? -5.456 6.508 15.843 1.00 57.03 104 GLN A CA 1
ATOM 750 C C . GLN A 1 104 ? -5.932 7.472 16.949 1.00 57.03 104 GLN A C 1
ATOM 752 O O . GLN A 1 104 ? -5.425 8.598 16.991 1.00 57.03 104 GLN A O 1
ATOM 757 N N . PRO A 1 105 ? -6.867 7.094 17.846 1.00 46.97 105 PRO A N 1
ATOM 758 C CA . PRO A 1 105 ? -7.119 7.900 19.035 1.00 46.97 105 PRO A CA 1
ATOM 759 C C . PRO A 1 105 ? -5.798 8.073 19.793 1.00 46.97 105 PRO A C 1
ATOM 761 O O . PRO A 1 105 ? -5.034 7.115 19.949 1.00 46.97 105 PRO A O 1
ATOM 764 N N . LEU A 1 106 ? -5.512 9.315 20.190 1.00 39.31 106 LEU A N 1
ATOM 765 C CA . LEU A 1 106 ? -4.377 9.644 21.045 1.00 39.31 106 LEU A CA 1
ATOM 766 C C . LEU A 1 106 ? -4.554 8.849 22.344 1.00 39.31 106 LEU A C 1
ATOM 768 O O . LEU A 1 106 ? -5.522 9.076 23.069 1.00 39.31 106 LEU A O 1
ATOM 772 N N . SER A 1 107 ? -3.681 7.869 22.571 1.00 45.84 107 SER A N 1
ATOM 773 C CA . SER A 1 107 ? -3.566 7.174 23.855 1.00 45.84 107 SER A CA 1
ATOM 774 C C . SER A 1 107 ? -2.884 8.069 24.874 1.00 45.84 107 SER A C 1
ATOM 776 O O . SER A 1 107 ? -1.825 8.620 24.488 1.00 45.84 107 SER A O 1
#

Secondary structure (DSSP, 8-state):
-HHHHHHHHHHHHHHHHSSPPP--TT-EEETSTT-SEEETTEEESS--SS-SBSSPPPPSSTT--EEEE-SSSS--EEEEEEPP-SSSPPPEEEEEETTEEES----

Sequence (107 aa):
SDMKQVQTALELYYTDHNSYPTTTSSGIDVGDANHTCLTTAGFNSSTCPSPYMGLVPKDPTPGKYYKYTSTAGTAYTLTGSLEVGAGGFGPLTVTATESGMTGQPLS

Organism: NCBI:txid1974640

pLDDT: mean 86.61, std 15.18, range [39.31, 98.62]